Protein AF-A0A255PD32-F1 (afdb_monomer)

Secondary structure (DSSP, 8-state):
-HHHHHHHHHHHHHHHHHHHHSPPS-EEEEEETTTEEEEEETT-SSGGG-SEE--STT-HHHHHHHHHT-HHHHHHHHHHHHHHHHHHHHHGGG--S---TTTHHHHHHHHHHHHHTGGGTTSTT--GGGSPP---

Foldseek 3Di:
DVVLLVVLVVVLVVLLVVLVVADADQWDFDADPVQGTFIAHPPDPDSVRGSDHDPDNPCSVVSVVVSVVHSVVSVVVSVVVVVLSVVLVVLVVLCDPDPDPVSVVNVVSLVVSLVSCVVCCVPPPDDPVSHPDPDD

pLDDT: mean 90.25, std 11.3, range [34.78, 98.69]

Radius of gyration: 19.7 Å; Cα contacts (8 Å, |Δi|>4): 166; chains: 1; bounding box: 43×27×51 Å

Nearest PDB structures (foldseek):
  6z0c-assembly1_A  TM=3.507E-01  e=7.848E+00  Escherichia coli
  2js3-assembly1_A  TM=2.872E-01  e=6.962E+00  Rhodopseudomonas palustris CGA009

Solvent-accessible surface area (backbone atoms only — not comparable to full-atom values): 7842 Å² total; per-residue (Å²): 107,69,70,58,53,54,49,49,54,52,51,49,50,52,52,45,52,53,34,70,73,45,77,72,44,60,36,35,53,43,84,38,94,88,76,38,28,22,21,26,40,70,82,56,91,50,86,86,58,43,82,43,71,43,91,51,100,78,35,54,66,56,21,41,52,51,20,71,62,18,30,54,54,51,50,53,51,47,51,54,52,51,51,51,52,53,57,32,62,78,35,50,94,44,47,54,103,56,100,42,81,90,26,46,66,27,37,54,39,51,50,52,53,28,60,69,46,54,90,44,62,87,40,91,89,48,58,76,86,52,52,68,76,83,76,129

Sequence (136 aa):
MDELVEFLRARLAEDERAARQATEGPWTAEVSGETGHCVIPSDAQSTREYVARTQLYAAAFDAEHIARHDPARVLREIEAKRRLLNEYTKVATNDVNEVEYAHGWANALGEAVRLLALPYADHPNYRKEWRPDGGQ

Structure (mmCIF, N/CA/C/O backbone):
data_AF-A0A255PD32-F1
#
_entry.id   AF-A0A255PD32-F1
#
loop_
_atom_site.group_PDB
_atom_site.id
_atom_site.type_symbol
_atom_site.label_atom_id
_atom_site.label_alt_id
_atom_site.label_comp_id
_atom_site.label_asym_id
_atom_site.label_entity_id
_atom_site.label_seq_id
_atom_site.pdbx_PDB_ins_code
_atom_site.Cartn_x
_atom_site.Cartn_y
_atom_site.Cartn_z
_atom_site.occupancy
_atom_site.B_iso_or_equiv
_atom_site.auth_seq_id
_atom_site.auth_comp_id
_atom_site.auth_asym_id
_atom_site.auth_atom_id
_atom_site.pdbx_PDB_model_num
ATOM 1 N N . MET A 1 1 ? 7.547 -0.219 -19.108 1.00 89.25 1 MET A N 1
ATOM 2 C CA . MET A 1 1 ? 7.681 0.238 -17.708 1.00 89.25 1 MET A CA 1
ATOM 3 C C . MET A 1 1 ? 6.601 1.241 -17.324 1.00 89.25 1 MET A C 1
ATOM 5 O O . MET A 1 1 ? 6.052 1.102 -16.241 1.00 89.25 1 MET A O 1
ATOM 9 N N . ASP A 1 2 ? 6.210 2.162 -18.206 1.00 93.56 2 ASP A N 1
ATOM 10 C CA . ASP A 1 2 ? 5.120 3.122 -17.940 1.00 93.56 2 ASP A CA 1
ATOM 11 C C . ASP A 1 2 ? 3.810 2.464 -17.478 1.00 93.56 2 ASP A C 1
ATOM 13 O O . ASP A 1 2 ? 3.238 2.861 -16.468 1.00 93.56 2 ASP A O 1
ATOM 17 N N . GLU A 1 3 ? 3.375 1.383 -18.134 1.00 96.88 3 GLU A N 1
ATOM 18 C CA . GLU A 1 3 ? 2.162 0.653 -17.731 1.00 96.88 3 GLU A CA 1
ATOM 19 C C . GLU A 1 3 ? 2.258 0.041 -16.322 1.00 96.88 3 GLU A C 1
ATOM 21 O O . GLU A 1 3 ? 1.260 -0.013 -15.605 1.00 96.88 3 GLU A O 1
ATOM 26 N N . LEU A 1 4 ? 3.454 -0.391 -15.901 1.00 97.50 4 LEU A N 1
ATOM 27 C CA . LEU A 1 4 ? 3.701 -0.898 -14.548 1.00 97.50 4 LEU A CA 1
ATOM 28 C C . LEU A 1 4 ? 3.638 0.239 -13.518 1.00 97.50 4 LEU A C 1
ATOM 30 O O . LEU A 1 4 ? 3.067 0.069 -12.441 1.00 97.50 4 LEU A O 1
ATOM 34 N N . VAL A 1 5 ? 4.189 1.409 -13.852 1.00 97.88 5 VAL A N 1
ATOM 35 C CA . VAL A 1 5 ? 4.106 2.604 -13.001 1.00 97.88 5 VAL A CA 1
ATOM 36 C C . VAL A 1 5 ? 2.651 3.038 -12.827 1.00 97.88 5 VAL A C 1
ATOM 38 O O . VAL A 1 5 ? 2.224 3.271 -11.696 1.00 97.88 5 VAL A O 1
ATOM 41 N N . GLU A 1 6 ? 1.869 3.091 -13.906 1.00 98.25 6 GLU A N 1
ATOM 42 C CA . GLU A 1 6 ? 0.441 3.425 -13.842 1.00 98.25 6 GLU A CA 1
ATOM 43 C C . GLU A 1 6 ? -0.359 2.383 -13.052 1.00 98.25 6 GLU A C 1
ATOM 45 O O . GLU A 1 6 ? -1.186 2.736 -12.207 1.00 98.25 6 GLU A O 1
ATOM 50 N N . PHE A 1 7 ? -0.060 1.095 -13.241 1.00 98.50 7 PHE A N 1
ATOM 51 C CA . PHE A 1 7 ? -0.643 0.025 -12.435 1.00 98.50 7 PHE A CA 1
ATOM 52 C C . PHE A 1 7 ? -0.367 0.221 -10.936 1.00 98.50 7 PHE A C 1
ATOM 54 O O . PHE A 1 7 ? -1.297 0.169 -10.130 1.00 98.50 7 PHE A O 1
ATOM 61 N N . LEU A 1 8 ? 0.884 0.493 -10.552 1.00 98.56 8 LEU A N 1
ATOM 62 C CA . LEU A 1 8 ? 1.261 0.736 -9.158 1.00 98.56 8 LEU A CA 1
ATOM 63 C C . LEU A 1 8 ? 0.606 1.998 -8.595 1.00 98.56 8 LEU A C 1
ATOM 65 O O . LEU A 1 8 ? 0.117 1.973 -7.468 1.00 98.56 8 LEU A O 1
ATOM 69 N N . ARG A 1 9 ? 0.538 3.091 -9.366 1.00 98.56 9 ARG A N 1
ATOM 70 C CA . ARG A 1 9 ? -0.170 4.317 -8.959 1.00 98.56 9 ARG A CA 1
ATOM 71 C C . ARG A 1 9 ? -1.640 4.029 -8.655 1.00 98.56 9 ARG A C 1
ATOM 73 O O . ARG A 1 9 ? -2.136 4.493 -7.628 1.00 98.56 9 ARG A O 1
ATOM 80 N N . ALA A 1 10 ? -2.307 3.236 -9.496 1.00 98.56 10 ALA A N 1
ATOM 81 C CA . ALA A 1 1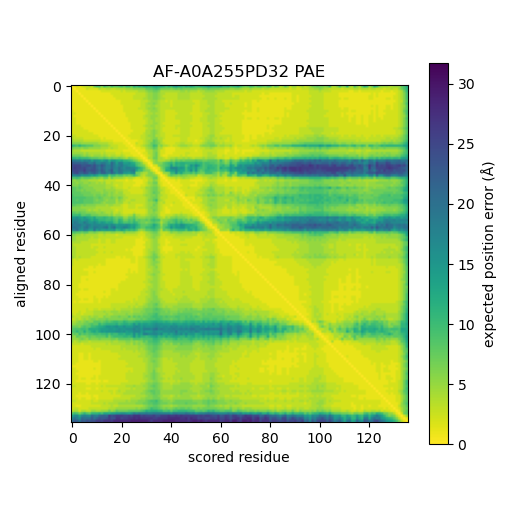0 ? -3.696 2.837 -9.286 1.00 98.56 10 ALA A CA 1
ATOM 82 C C . ALA A 1 10 ? -3.874 1.994 -8.012 1.00 98.56 10 ALA A C 1
ATOM 84 O O . ALA A 1 10 ? -4.730 2.316 -7.189 1.00 98.56 10 ALA A O 1
ATOM 85 N N . ARG A 1 11 ? -3.032 0.972 -7.800 1.00 98.56 11 ARG A N 1
ATOM 86 C CA . ARG A 1 11 ? -3.083 0.128 -6.591 1.00 98.56 11 ARG A CA 1
ATOM 87 C C . ARG A 1 11 ? -2.806 0.925 -5.314 1.00 98.56 11 ARG A C 1
ATOM 89 O O . ARG A 1 11 ? -3.560 0.836 -4.354 1.00 98.56 11 ARG A O 1
ATOM 96 N N . LEU A 1 12 ? -1.799 1.799 -5.330 1.00 98.62 12 LEU A N 1
ATOM 97 C CA . LEU A 1 12 ? -1.493 2.674 -4.194 1.00 98.62 12 LEU A CA 1
ATOM 98 C C . LEU A 1 12 ? -2.619 3.675 -3.895 1.00 98.62 12 LEU A C 1
ATOM 100 O O . LEU A 1 12 ? -2.799 4.059 -2.743 1.00 98.62 12 LEU A O 1
ATOM 104 N N . ALA A 1 13 ? -3.368 4.126 -4.905 1.00 98.69 13 ALA A N 1
ATOM 105 C CA . ALA A 1 13 ? -4.541 4.977 -4.699 1.00 98.69 13 ALA A CA 1
ATOM 106 C C . ALA A 1 13 ? -5.725 4.205 -4.090 1.00 98.69 13 ALA A C 1
ATOM 108 O O . ALA A 1 13 ? -6.464 4.760 -3.276 1.00 98.69 13 ALA A O 1
ATOM 109 N N . GLU A 1 14 ? -5.907 2.935 -4.458 1.00 98.38 14 GLU A N 1
ATOM 110 C CA . GLU A 1 14 ? -6.893 2.048 -3.828 1.00 98.38 14 GLU A CA 1
ATOM 111 C C . GLU A 1 14 ? -6.554 1.793 -2.358 1.00 98.38 14 GLU A C 1
ATOM 113 O O . GLU A 1 14 ? -7.419 1.986 -1.501 1.00 98.38 14 GLU A O 1
ATOM 118 N N . ASP A 1 15 ? -5.293 1.466 -2.068 1.00 98.31 15 ASP A N 1
ATOM 119 C CA . ASP A 1 15 ? -4.800 1.249 -0.705 1.00 98.31 15 ASP A CA 1
ATOM 120 C C . ASP A 1 15 ? -4.903 2.529 0.139 1.00 98.31 15 ASP A C 1
ATOM 122 O O . ASP A 1 15 ? -5.329 2.485 1.294 1.00 98.31 15 ASP A O 1
ATOM 126 N N . GLU A 1 16 ? -4.583 3.695 -0.437 1.00 98.56 16 GLU A N 1
ATOM 127 C CA . GLU A 1 16 ? -4.742 4.983 0.247 1.00 98.56 16 GLU A CA 1
ATOM 128 C C . GLU A 1 16 ? -6.206 5.241 0.590 1.00 98.56 16 GLU A C 1
ATOM 130 O O . GLU A 1 16 ? -6.515 5.655 1.707 1.00 98.56 16 GLU A O 1
ATOM 135 N N . ARG A 1 17 ? -7.116 5.012 -0.363 1.00 98.56 17 ARG A N 1
ATOM 136 C CA . ARG A 1 17 ? -8.548 5.209 -0.134 1.00 98.56 17 ARG A CA 1
ATOM 137 C C . ARG A 1 17 ? -9.049 4.297 0.983 1.00 98.56 17 ARG A C 1
ATOM 139 O O . ARG A 1 17 ? -9.798 4.772 1.830 1.00 98.56 17 ARG A O 1
ATOM 146 N N . ALA A 1 18 ? -8.623 3.035 1.004 1.00 97.88 18 ALA A N 1
ATOM 147 C CA . ALA A 1 18 ? -8.969 2.099 2.069 1.00 97.88 18 ALA A CA 1
ATOM 148 C C . ALA A 1 18 ? -8.430 2.569 3.431 1.00 97.88 18 ALA A C 1
ATOM 150 O O . ALA A 1 18 ? -9.188 2.634 4.397 1.00 97.88 18 ALA A O 1
ATOM 151 N N . ALA A 1 19 ? -7.162 2.989 3.498 1.00 97.56 19 ALA A N 1
ATOM 152 C CA . ALA A 1 19 ? -6.566 3.511 4.725 1.00 97.56 19 ALA A CA 1
ATOM 153 C C . ALA A 1 19 ? -7.291 4.773 5.229 1.00 97.56 19 ALA A C 1
ATOM 155 O O . ALA A 1 19 ? -7.590 4.878 6.412 1.00 97.56 19 ALA A O 1
ATOM 156 N N . ARG A 1 20 ? -7.649 5.712 4.344 1.00 97.44 20 ARG A N 1
ATOM 157 C CA . ARG A 1 20 ? -8.381 6.937 4.722 1.00 97.44 20 ARG A CA 1
ATOM 158 C C . ARG A 1 20 ? -9.818 6.694 5.186 1.00 97.44 20 ARG A C 1
ATOM 160 O O . ARG A 1 20 ? -10.372 7.555 5.858 1.00 97.44 20 ARG A O 1
ATOM 167 N N . GLN A 1 21 ? -10.440 5.587 4.782 1.00 97.25 21 GLN A N 1
ATOM 168 C CA . GLN A 1 21 ? -11.793 5.219 5.215 1.00 97.25 21 GLN A CA 1
ATOM 169 C C . GLN A 1 21 ? -11.808 4.506 6.572 1.00 97.25 21 GLN A C 1
ATOM 171 O O . GLN A 1 21 ? -12.859 4.440 7.208 1.00 97.25 21 GLN A O 1
ATOM 176 N N . ALA A 1 22 ? -10.670 3.961 7.005 1.00 96.19 22 ALA A N 1
ATOM 177 C CA . ALA A 1 22 ? -10.528 3.350 8.317 1.00 96.19 22 ALA A CA 1
ATOM 178 C C . ALA A 1 22 ? -10.460 4.413 9.429 1.00 96.19 22 ALA A C 1
ATOM 180 O O . ALA A 1 22 ? -10.193 5.589 9.176 1.00 96.19 22 ALA A O 1
ATOM 181 N N . THR A 1 23 ? -10.685 3.991 10.675 1.00 95.00 23 THR A N 1
ATOM 182 C CA . THR A 1 23 ? -10.508 4.854 11.850 1.00 95.00 23 THR A CA 1
ATOM 183 C C . THR A 1 23 ? -9.080 5.382 11.906 1.00 95.00 23 THR A C 1
ATOM 185 O O . THR A 1 23 ? -8.135 4.613 11.744 1.00 95.00 23 THR A O 1
ATOM 188 N N . GLU A 1 24 ? -8.913 6.679 12.150 1.00 93.62 24 GLU A N 1
ATOM 189 C CA . GLU A 1 24 ? -7.594 7.308 12.161 1.00 93.62 24 GLU A CA 1
ATOM 190 C C . GLU A 1 24 ? -6.647 6.632 13.170 1.00 93.62 24 GLU A C 1
ATOM 192 O O . GLU A 1 24 ? -7.059 6.162 14.232 1.00 93.62 24 GLU A O 1
ATOM 197 N N . GLY A 1 25 ? -5.375 6.516 12.784 1.00 92.38 25 GLY A N 1
ATOM 198 C CA . GLY A 1 25 ? -4.314 6.026 13.657 1.00 92.38 25 GLY A CA 1
ATOM 199 C C . GLY A 1 25 ? -3.711 7.141 14.530 1.00 92.38 25 GLY A C 1
ATOM 200 O O . GLY A 1 25 ? -4.015 8.314 14.337 1.00 92.38 25 GLY A O 1
ATOM 201 N N . PRO A 1 26 ? -2.779 6.809 15.437 1.00 94.88 26 PRO A N 1
ATOM 202 C CA . PRO A 1 26 ? -2.212 5.482 15.619 1.00 94.88 26 PRO A CA 1
ATOM 203 C C . PRO A 1 26 ? -3.153 4.567 16.402 1.00 94.88 26 PRO A C 1
ATOM 205 O O . PRO A 1 26 ? -3.920 5.006 17.258 1.00 94.88 26 PRO A O 1
ATOM 208 N N . TRP A 1 27 ? -3.077 3.276 16.102 1.00 95.38 27 TRP A N 1
ATOM 209 C CA . TRP A 1 27 ? -3.782 2.248 16.858 1.00 95.38 27 TRP A CA 1
ATOM 210 C C . TRP A 1 27 ? -2.848 1.605 17.878 1.00 95.38 27 TRP A C 1
ATOM 212 O O . TRP A 1 27 ? -1.638 1.513 17.663 1.00 95.38 27 TRP A O 1
ATOM 222 N N . THR A 1 28 ? -3.414 1.128 18.980 1.00 93.00 28 THR A N 1
ATOM 223 C CA . THR A 1 28 ? -2.710 0.371 20.013 1.00 93.00 28 THR A CA 1
ATOM 224 C C . THR A 1 28 ? -3.390 -0.974 20.231 1.00 93.00 28 THR A C 1
ATOM 226 O O . THR A 1 28 ? -4.609 -1.116 20.109 1.00 93.00 28 THR A O 1
ATOM 229 N N . ALA A 1 29 ? -2.577 -1.989 20.521 1.00 90.75 29 ALA A N 1
ATOM 230 C CA . ALA A 1 29 ? -3.070 -3.276 20.976 1.00 90.75 29 ALA A CA 1
ATOM 231 C C . ALA A 1 29 ? -3.263 -3.206 22.491 1.00 90.75 29 ALA A C 1
ATOM 233 O O . ALA A 1 29 ? -2.311 -2.945 23.224 1.00 90.75 29 ALA A O 1
ATOM 234 N N . GLU A 1 30 ? -4.487 -3.445 22.944 1.00 85.00 30 GLU A N 1
ATOM 235 C CA . GLU A 1 30 ? -4.845 -3.428 24.356 1.00 85.00 30 GLU A CA 1
ATOM 236 C C . GLU A 1 30 ? -5.174 -4.848 24.815 1.00 85.00 30 GLU A C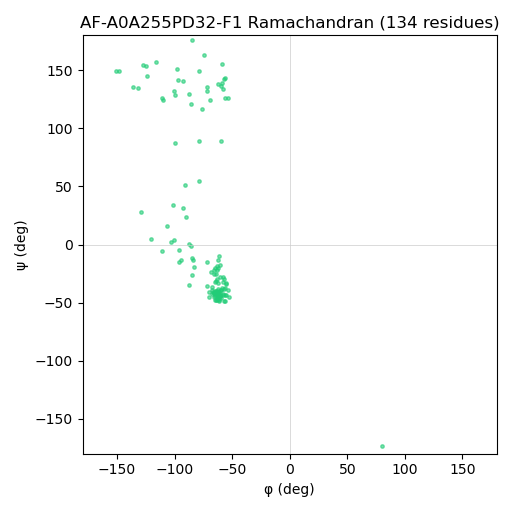 1
ATOM 238 O O . GLU A 1 30 ? -6.022 -5.543 24.240 1.00 85.00 30 GLU A O 1
ATOM 243 N N . VAL A 1 31 ? -4.497 -5.284 25.878 1.00 72.31 31 VAL A N 1
ATOM 244 C CA . VAL A 1 31 ? -4.710 -6.591 26.502 1.00 72.31 31 VAL A CA 1
ATOM 245 C C . VAL A 1 31 ? -5.585 -6.401 27.736 1.00 72.31 31 VAL A C 1
ATOM 247 O O . VAL A 1 31 ? -5.086 -6.243 28.846 1.00 72.31 31 VAL A O 1
ATOM 250 N N . SER A 1 32 ? -6.906 -6.425 27.550 1.00 66.00 32 SER A N 1
ATOM 251 C CA . SER A 1 32 ? -7.850 -6.363 28.669 1.00 66.00 32 SER A CA 1
ATOM 252 C C . SER A 1 32 ? -8.384 -7.748 29.023 1.00 66.00 32 SER A C 1
ATOM 254 O O . SER A 1 32 ? -8.908 -8.467 28.172 1.00 66.00 32 SER A O 1
ATOM 256 N N . GLY A 1 33 ? -8.306 -8.109 30.307 1.00 57.88 33 GLY A N 1
ATOM 257 C CA . GLY A 1 33 ? -8.867 -9.360 30.827 1.00 57.88 33 GLY A CA 1
ATOM 258 C C . GLY A 1 33 ? -10.400 -9.441 30.761 1.00 57.88 33 GLY A C 1
ATOM 259 O O . GLY A 1 33 ? -10.939 -10.542 30.747 1.00 57.88 33 GLY A O 1
ATOM 260 N N . GLU A 1 34 ? -11.109 -8.307 30.681 1.00 58.62 34 GLU A N 1
ATOM 261 C CA . GLU A 1 34 ? -12.582 -8.274 30.600 1.00 58.62 34 GLU A CA 1
ATOM 262 C C . GLU A 1 34 ? -13.108 -8.370 29.163 1.00 58.62 34 GLU A C 1
ATOM 264 O O . GLU A 1 34 ? -14.157 -8.969 28.919 1.00 58.62 34 GLU A O 1
ATOM 269 N N . THR A 1 35 ? -12.396 -7.787 28.195 1.00 57.38 35 THR A N 1
ATOM 270 C CA . THR A 1 35 ? -12.848 -7.721 26.796 1.00 57.38 35 THR A CA 1
ATOM 271 C C . THR A 1 35 ? -12.022 -8.579 25.836 1.00 57.38 35 THR A C 1
ATOM 273 O O . THR A 1 35 ? -12.430 -8.741 24.691 1.00 57.38 35 THR A O 1
ATOM 276 N N . GLY A 1 36 ? -10.932 -9.214 26.267 1.00 64.56 36 GLY A N 1
ATOM 277 C CA . GLY A 1 36 ? -9.990 -9.911 25.379 1.00 64.56 36 GLY A CA 1
ATOM 278 C C . GLY A 1 36 ? -9.011 -8.945 24.697 1.00 64.56 36 GLY A C 1
ATOM 279 O O . GLY A 1 36 ? -8.991 -7.754 25.013 1.00 64.56 36 GLY A O 1
ATOM 280 N N . HIS A 1 37 ? -8.193 -9.453 23.766 1.00 81.06 37 HIS A N 1
ATOM 281 C CA . HIS A 1 37 ? -7.218 -8.633 23.035 1.00 81.06 37 HIS A CA 1
ATOM 282 C C . HIS A 1 37 ? -7.919 -7.792 21.957 1.00 81.06 37 HIS A C 1
ATOM 284 O O . HIS A 1 37 ? -8.510 -8.340 21.014 1.00 81.06 37 HIS A O 1
ATOM 290 N N . CYS A 1 38 ? -7.849 -6.470 22.107 1.00 88.75 38 CYS A N 1
ATOM 291 C CA . CYS A 1 38 ? -8.493 -5.485 21.241 1.00 88.75 38 CYS A CA 1
ATOM 292 C C . CYS A 1 38 ? -7.456 -4.612 20.530 1.00 88.75 38 CYS A C 1
ATOM 294 O O . CYS A 1 38 ? -6.343 -4.424 21.014 1.00 88.75 38 CYS A O 1
ATOM 296 N N . VAL A 1 39 ? -7.864 -4.030 19.407 1.00 92.00 39 VAL A N 1
ATOM 297 C CA . VAL A 1 39 ? -7.169 -2.918 18.757 1.00 92.00 39 VAL A CA 1
ATOM 298 C C . VAL A 1 39 ? -8.035 -1.686 18.930 1.00 92.00 39 VAL A C 1
ATOM 300 O O . VAL A 1 39 ? -9.213 -1.709 18.562 1.00 92.00 39 VAL A O 1
ATOM 303 N N . ILE A 1 40 ? -7.471 -0.632 19.502 1.00 93.31 40 ILE A N 1
ATOM 304 C CA . ILE A 1 40 ? -8.168 0.620 19.806 1.00 93.31 40 ILE A CA 1
ATOM 305 C C . ILE A 1 40 ? -7.389 1.804 19.218 1.00 93.31 40 ILE A C 1
ATOM 307 O O . ILE A 1 40 ? -6.173 1.702 19.038 1.00 93.31 40 ILE A O 1
ATOM 311 N N . PRO A 1 41 ? -8.045 2.934 18.913 1.00 93.81 41 PRO A N 1
ATOM 312 C CA . PRO A 1 41 ? -7.349 4.201 18.712 1.00 93.81 41 PRO A CA 1
ATOM 313 C C . PRO A 1 41 ? -6.517 4.558 19.949 1.00 93.81 41 PRO A C 1
ATOM 315 O O . PRO A 1 41 ? -6.935 4.297 21.076 1.00 93.81 41 PRO A O 1
ATOM 318 N N . SER A 1 42 ? -5.340 5.154 19.760 1.00 88.94 42 SER A N 1
ATOM 319 C CA . SER A 1 42 ? -4.433 5.477 20.874 1.00 88.94 42 SER A CA 1
ATOM 320 C C . SER A 1 42 ? -5.007 6.466 21.897 1.00 88.94 42 SER A C 1
ATOM 322 O O . SER A 1 42 ? -4.514 6.546 23.020 1.00 88.94 42 SER A O 1
ATOM 324 N N . ASP A 1 43 ? -6.026 7.226 21.503 1.00 90.25 43 ASP A N 1
ATOM 325 C CA . ASP A 1 43 ? -6.744 8.216 22.301 1.00 90.25 43 ASP A CA 1
ATOM 326 C C . ASP A 1 43 ? -8.086 7.694 22.851 1.00 90.25 43 ASP A C 1
ATOM 328 O O . ASP A 1 43 ? -8.808 8.440 23.521 1.00 90.25 43 ASP A O 1
ATOM 332 N N . ALA A 1 44 ? -8.408 6.417 22.617 1.00 90.31 44 ALA A N 1
ATOM 333 C CA . ALA A 1 44 ? -9.608 5.779 23.142 1.00 90.31 44 ALA A CA 1
ATOM 334 C C . ALA A 1 44 ? -9.640 5.818 24.676 1.00 90.31 44 ALA A C 1
ATOM 336 O O . ALA A 1 44 ? -8.645 5.569 25.357 1.00 90.31 44 ALA A O 1
ATOM 337 N N . GLN A 1 45 ? -10.819 6.092 25.231 1.00 89.31 45 GLN A N 1
ATOM 338 C CA . GLN A 1 45 ? -11.044 6.169 26.677 1.00 89.31 45 GLN A CA 1
ATOM 339 C C . GLN A 1 45 ? -11.548 4.838 27.247 1.00 89.31 45 GLN A C 1
ATOM 341 O O . GLN A 1 45 ? -11.586 4.639 28.463 1.00 89.31 45 GLN A O 1
ATOM 346 N N . SER A 1 46 ? -11.966 3.916 26.378 1.00 86.75 46 SER A N 1
ATOM 347 C CA . SER A 1 46 ? -12.451 2.596 26.757 1.00 86.75 46 SER A CA 1
ATOM 348 C C . SER A 1 46 ? -12.131 1.545 25.700 1.00 86.75 46 SER A C 1
ATOM 350 O O . SER A 1 46 ? -12.217 1.795 24.500 1.00 86.75 46 SER A O 1
ATOM 352 N N . THR A 1 47 ? -11.922 0.298 26.136 1.00 83.81 47 THR A N 1
ATOM 353 C CA . THR A 1 47 ? -11.830 -0.861 25.233 1.00 83.81 47 THR A CA 1
ATOM 354 C C . THR A 1 47 ? -13.102 -1.117 24.434 1.00 83.81 47 THR A C 1
ATOM 356 O O . THR A 1 47 ? -13.066 -1.935 23.524 1.00 83.81 47 THR A O 1
ATOM 359 N N . ARG A 1 48 ? -14.222 -0.442 24.739 1.00 85.75 48 ARG A N 1
ATOM 360 C CA . ARG A 1 48 ? -15.460 -0.475 23.942 1.00 85.75 48 ARG A CA 1
ATOM 361 C C . ARG A 1 48 ? -15.358 0.285 22.617 1.00 85.75 48 ARG A C 1
ATOM 363 O O . ARG A 1 48 ? -16.197 0.058 21.755 1.00 85.75 48 ARG A O 1
ATOM 370 N N . GLU A 1 49 ? -14.345 1.129 22.443 1.00 88.81 49 GLU A N 1
ATOM 371 C CA . GLU A 1 49 ? -14.074 1.899 21.217 1.00 88.81 49 GLU A CA 1
ATOM 372 C C . GLU A 1 49 ? -13.158 1.133 20.241 1.00 88.81 49 GLU A C 1
ATOM 374 O O . GLU A 1 49 ? -12.455 1.720 19.421 1.00 88.81 49 GLU A O 1
ATOM 379 N N . TYR A 1 50 ? -13.127 -0.198 20.348 1.00 89.56 50 TYR A N 1
ATOM 380 C CA . TYR A 1 50 ? -12.274 -1.043 19.523 1.00 89.56 50 TYR A CA 1
ATOM 381 C C . TYR A 1 50 ? -12.619 -0.941 18.035 1.00 89.56 50 TYR A C 1
ATOM 383 O O . TYR A 1 50 ? -13.782 -0.990 17.638 1.00 89.56 50 TYR A O 1
ATOM 391 N N . VAL A 1 51 ? -11.581 -0.875 17.200 1.00 92.81 51 VAL A N 1
ATOM 392 C CA . VAL A 1 51 ? -11.695 -1.010 15.738 1.00 92.81 51 VAL A CA 1
ATOM 393 C C . VAL A 1 51 ? -11.690 -2.479 15.320 1.00 92.81 51 VAL A C 1
ATOM 395 O O . VAL A 1 51 ? -12.268 -2.844 14.301 1.00 92.81 51 VAL A O 1
ATOM 398 N N . ALA A 1 52 ? -11.067 -3.336 16.133 1.00 90.19 52 ALA A N 1
ATOM 399 C CA . ALA A 1 52 ? -11.067 -4.781 15.970 1.00 90.19 52 ALA A CA 1
ATOM 400 C C . ALA A 1 52 ? -10.935 -5.479 17.329 1.00 90.19 52 ALA A C 1
ATOM 402 O O . ALA A 1 52 ? -10.299 -4.972 18.253 1.00 90.19 52 ALA A O 1
ATOM 403 N N . ARG A 1 53 ? -11.519 -6.672 17.444 1.00 87.56 53 ARG A N 1
ATOM 404 C CA . ARG A 1 53 ? -11.438 -7.518 18.638 1.00 87.56 53 ARG A CA 1
ATOM 405 C C . ARG A 1 53 ? -11.189 -8.957 18.225 1.00 87.56 53 ARG A C 1
ATOM 407 O O . ARG A 1 53 ? -11.864 -9.475 17.339 1.00 87.56 53 ARG A O 1
ATOM 414 N N . THR A 1 54 ? -10.271 -9.615 18.919 1.00 76.06 54 THR A N 1
ATOM 415 C CA . THR A 1 54 ? -10.034 -11.050 18.754 1.00 76.06 54 THR A CA 1
ATOM 416 C C . THR A 1 54 ? -10.880 -11.833 19.764 1.00 76.06 54 THR A C 1
ATOM 418 O O . THR A 1 54 ? -11.066 -11.411 20.906 1.00 76.06 54 THR A O 1
ATOM 421 N N . GLN A 1 55 ? -11.442 -12.968 19.342 1.00 74.69 55 GLN A N 1
ATOM 422 C CA . GLN A 1 55 ? -12.176 -13.881 20.237 1.00 74.69 55 GLN A CA 1
ATOM 423 C C . GLN A 1 55 ? -11.299 -15.034 20.747 1.00 74.69 55 GLN A C 1
ATOM 425 O O . GLN A 1 55 ? -11.740 -15.839 21.564 1.00 74.69 55 GLN A O 1
ATOM 430 N N . LEU A 1 56 ? -10.057 -15.122 20.265 1.00 73.19 56 LEU A N 1
ATOM 431 C CA . LEU A 1 56 ? -9.095 -16.136 20.670 1.00 73.19 56 LEU A CA 1
ATOM 432 C C . LEU A 1 56 ? -8.335 -15.659 21.909 1.00 73.19 56 LEU A C 1
ATOM 434 O O . LEU A 1 56 ? -7.771 -14.569 21.933 1.00 73.19 56 LEU A O 1
ATOM 438 N N . TYR A 1 57 ? -8.290 -16.517 22.927 1.00 61.06 57 TYR A N 1
ATOM 439 C CA . TYR A 1 57 ? -7.734 -16.211 24.251 1.00 61.06 57 TYR A CA 1
ATOM 440 C C . TYR A 1 57 ? -6.229 -15.863 24.243 1.00 61.06 57 TYR A C 1
ATOM 442 O O . TYR A 1 57 ? -5.714 -15.374 25.239 1.00 61.06 57 TYR A O 1
ATOM 450 N N . ALA A 1 58 ? -5.520 -16.123 23.137 1.00 66.50 58 ALA A N 1
ATOM 451 C CA . ALA A 1 58 ? -4.079 -15.900 22.984 1.00 66.50 58 ALA A CA 1
ATOM 452 C C . ALA A 1 58 ? -3.717 -15.107 21.711 1.00 66.50 58 ALA A C 1
ATOM 454 O O . ALA A 1 58 ? -2.630 -15.270 21.163 1.00 66.50 58 ALA A O 1
ATOM 455 N N . ALA A 1 59 ? -4.620 -14.256 21.220 1.00 77.94 59 ALA A N 1
ATOM 456 C CA . ALA A 1 59 ? -4.423 -13.476 19.994 1.00 77.94 59 ALA A CA 1
ATOM 457 C C . ALA A 1 59 ? -3.825 -12.072 20.231 1.00 77.94 59 ALA A C 1
ATOM 459 O O . ALA A 1 59 ? -4.087 -11.135 19.477 1.00 77.94 59 ALA A O 1
ATOM 460 N N . ALA A 1 60 ? -2.988 -11.921 21.265 1.00 81.38 60 ALA A N 1
ATOM 461 C CA . ALA A 1 60 ? -2.229 -10.688 21.498 1.00 81.38 60 ALA A CA 1
ATOM 462 C C . ALA A 1 60 ? -1.389 -10.306 20.268 1.00 81.38 60 ALA A C 1
ATOM 464 O O . ALA A 1 60 ? -1.424 -9.161 19.832 1.00 81.38 60 ALA A O 1
ATOM 465 N N . PHE A 1 61 ? -0.724 -11.290 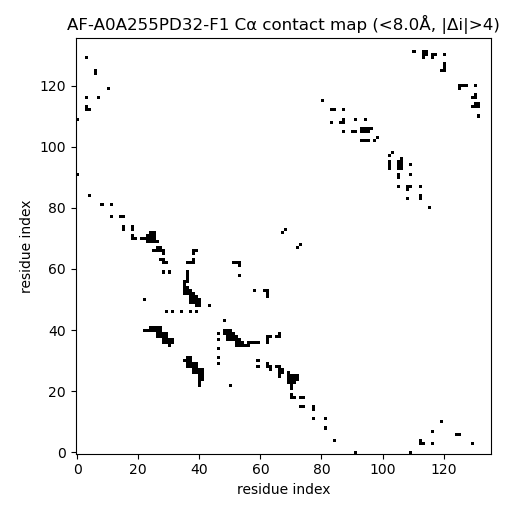19.653 1.00 86.50 61 PHE A N 1
ATOM 466 C CA . PHE A 1 61 ? 0.093 -11.078 18.457 1.00 86.50 61 PHE A CA 1
ATOM 467 C C . PHE A 1 61 ? -0.721 -10.629 17.239 1.00 86.50 61 PHE A C 1
ATOM 469 O O . PHE A 1 61 ? -0.222 -9.843 16.437 1.00 86.50 61 PHE A O 1
ATOM 476 N N . ASP A 1 62 ? -1.976 -11.070 17.113 1.00 88.50 62 ASP A N 1
ATOM 477 C CA . ASP A 1 62 ? -2.856 -10.618 16.032 1.00 88.50 62 ASP A CA 1
ATOM 478 C C . ASP A 1 62 ? -3.248 -9.152 16.247 1.00 88.50 62 ASP A C 1
ATOM 480 O O . ASP A 1 62 ? -3.160 -8.344 15.322 1.00 88.50 62 ASP A O 1
ATOM 484 N N . ALA A 1 63 ? -3.627 -8.783 17.477 1.00 89.69 63 ALA A N 1
ATOM 485 C CA . ALA A 1 63 ? -3.947 -7.399 17.824 1.00 89.69 63 ALA A CA 1
ATOM 486 C C . ALA A 1 63 ? -2.732 -6.476 17.636 1.00 89.69 63 ALA A C 1
ATOM 488 O O . ALA A 1 63 ? -2.859 -5.403 17.047 1.00 89.69 63 ALA A O 1
ATOM 489 N N . GLU A 1 64 ? -1.544 -6.909 18.062 1.00 90.19 64 GLU A N 1
ATOM 490 C CA . GLU A 1 64 ? -0.286 -6.194 17.832 1.00 90.19 64 GLU A CA 1
ATOM 491 C C . GLU A 1 64 ? 0.023 -6.046 16.343 1.00 90.19 64 GLU A C 1
ATOM 493 O O . GLU A 1 64 ? 0.396 -4.959 15.905 1.00 90.19 64 GLU A O 1
ATOM 498 N N . HIS A 1 65 ? -0.156 -7.103 15.546 1.00 91.88 65 HIS A N 1
ATOM 499 C CA . HIS A 1 65 ? 0.054 -7.043 14.103 1.00 91.88 65 HIS A CA 1
ATOM 500 C C . HIS A 1 65 ? -0.901 -6.043 13.440 1.00 91.88 65 HIS A C 1
ATOM 502 O O . HIS A 1 65 ? -0.452 -5.186 12.679 1.00 91.88 65 HIS A O 1
ATOM 508 N N . ILE A 1 66 ? -2.195 -6.095 13.766 1.00 92.50 66 ILE A N 1
ATOM 509 C CA . ILE A 1 66 ? -3.199 -5.164 13.234 1.00 92.50 66 ILE A CA 1
ATOM 510 C C . ILE A 1 66 ? -2.869 -3.726 13.653 1.00 92.50 66 ILE A C 1
ATOM 512 O O . ILE A 1 66 ? -2.817 -2.845 12.798 1.00 92.50 66 ILE A O 1
ATOM 516 N N . ALA A 1 67 ? -2.584 -3.485 14.938 1.00 93.69 67 ALA A N 1
ATOM 517 C CA . ALA A 1 67 ? -2.209 -2.164 15.445 1.00 93.69 67 ALA A CA 1
ATOM 518 C C . ALA A 1 67 ? -0.938 -1.634 14.765 1.00 93.69 67 ALA A C 1
ATOM 520 O O . ALA A 1 67 ? -0.857 -0.465 14.403 1.00 93.69 67 ALA A O 1
ATOM 521 N N . ARG A 1 68 ? 0.050 -2.503 14.519 1.00 94.50 68 ARG A N 1
ATOM 522 C CA . ARG A 1 68 ? 1.277 -2.141 13.802 1.00 94.50 68 ARG A CA 1
ATOM 523 C C . ARG A 1 68 ? 0.993 -1.731 12.359 1.00 94.50 68 ARG A C 1
ATOM 525 O O . ARG A 1 68 ? 1.815 -1.027 11.785 1.00 94.50 68 ARG A O 1
ATOM 532 N N . HIS A 1 69 ? -0.091 -2.191 11.744 1.00 95.19 69 HIS A N 1
ATOM 533 C CA . HIS A 1 69 ? -0.495 -1.858 10.376 1.00 95.19 69 HIS A CA 1
ATOM 534 C C . HIS A 1 69 ? -1.624 -0.812 10.347 1.00 95.19 69 HIS A C 1
ATOM 536 O O . HIS A 1 69 ? -2.465 -0.828 9.449 1.00 95.19 69 HIS A O 1
ATOM 542 N N . ASP A 1 70 ? -1.614 0.119 11.308 1.00 96.50 70 ASP A N 1
ATOM 543 C CA . ASP A 1 70 ? -2.592 1.199 11.396 1.00 96.50 70 ASP A CA 1
ATOM 544 C C . ASP A 1 70 ? -2.618 2.096 10.136 1.00 96.50 70 ASP A C 1
ATOM 546 O O . ASP A 1 70 ? -1.603 2.241 9.434 1.00 96.50 70 ASP A O 1
ATOM 550 N N . PRO A 1 71 ? -3.750 2.770 9.859 1.00 97.69 71 PRO A N 1
ATOM 551 C CA . PRO A 1 71 ? -3.899 3.618 8.684 1.00 97.69 71 PRO A CA 1
ATOM 552 C C . PRO A 1 71 ? -2.853 4.725 8.556 1.00 97.69 71 PRO A C 1
ATOM 554 O O . PRO A 1 71 ? -2.388 4.992 7.446 1.00 97.69 71 PRO A O 1
ATOM 557 N N . ALA A 1 72 ? -2.419 5.348 9.656 1.00 96.81 72 ALA A N 1
ATOM 558 C CA . ALA A 1 72 ? -1.421 6.412 9.593 1.00 96.81 72 ALA A CA 1
ATOM 559 C C . 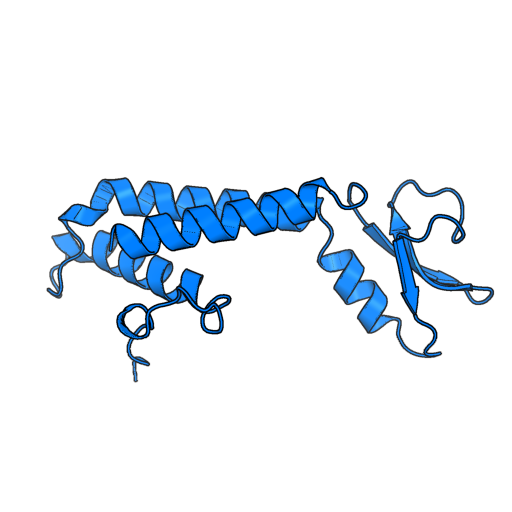ALA A 1 72 ? -0.053 5.869 9.152 1.00 96.81 72 ALA A C 1
ATOM 561 O O . ALA A 1 72 ? 0.651 6.528 8.380 1.00 96.81 72 ALA A O 1
ATOM 562 N N . ARG A 1 73 ? 0.333 4.656 9.576 1.00 97.31 73 ARG A N 1
ATOM 563 C CA . ARG A 1 73 ? 1.525 3.979 9.036 1.00 97.31 73 ARG A CA 1
ATOM 564 C C . ARG A 1 73 ? 1.358 3.632 7.558 1.00 97.31 73 ARG A C 1
ATOM 566 O O . ARG A 1 73 ? 2.268 3.935 6.787 1.00 97.31 73 ARG A O 1
ATOM 573 N N . VAL A 1 74 ? 0.236 3.031 7.160 1.00 97.81 74 VAL A N 1
ATOM 574 C CA . VAL A 1 74 ? -0.015 2.641 5.758 1.00 97.81 74 VAL A CA 1
ATOM 575 C C . VAL A 1 74 ? 0.097 3.850 4.826 1.00 97.81 74 VAL A C 1
ATOM 577 O O . VAL A 1 74 ? 0.774 3.781 3.801 1.00 97.81 74 VAL A O 1
ATOM 580 N N . LEU A 1 75 ? -0.464 4.998 5.217 1.00 98.44 75 LEU A N 1
ATOM 581 C CA . LEU A 1 75 ? -0.354 6.244 4.455 1.00 98.44 75 LEU A CA 1
ATOM 582 C C . LEU A 1 75 ? 1.099 6.728 4.312 1.00 98.44 75 LEU A C 1
ATOM 584 O O . LEU A 1 75 ? 1.495 7.158 3.227 1.00 98.44 75 LEU A O 1
ATOM 588 N N . ARG A 1 76 ? 1.924 6.615 5.365 1.00 98.44 76 ARG A N 1
ATOM 589 C CA . ARG A 1 76 ? 3.365 6.933 5.289 1.00 98.44 76 ARG A CA 1
ATOM 590 C C . ARG A 1 76 ? 4.113 5.998 4.337 1.00 98.44 76 ARG A C 1
ATOM 592 O O . ARG A 1 76 ? 4.972 6.457 3.586 1.00 98.44 76 ARG A O 1
ATOM 599 N N . GLU A 1 77 ? 3.792 4.706 4.341 1.00 98.25 77 GLU A N 1
ATOM 600 C CA . GLU A 1 77 ? 4.387 3.740 3.410 1.00 98.25 77 GLU A CA 1
ATOM 601 C C . GLU A 1 77 ? 3.982 4.026 1.958 1.00 98.25 77 GLU A C 1
ATOM 603 O O . GLU A 1 77 ? 4.830 3.987 1.068 1.00 98.25 77 GLU A O 1
ATOM 608 N N . ILE A 1 78 ? 2.713 4.364 1.707 1.00 98.62 78 ILE A N 1
ATOM 609 C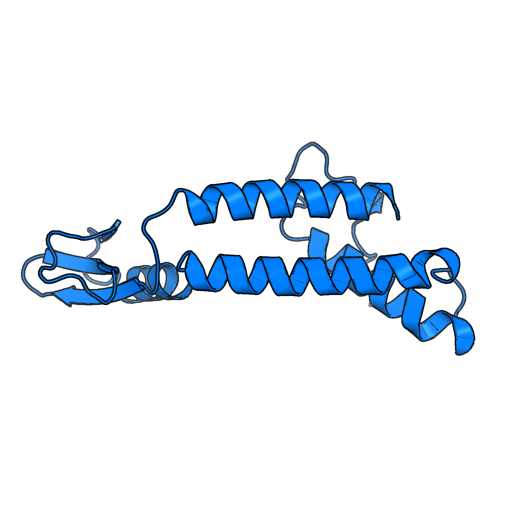 CA . ILE A 1 78 ? 2.225 4.751 0.374 1.00 98.62 78 ILE A CA 1
ATOM 610 C C . ILE A 1 78 ? 2.956 5.994 -0.138 1.00 98.62 78 ILE A C 1
ATOM 612 O O . ILE A 1 78 ? 3.389 6.016 -1.290 1.00 98.62 78 ILE A O 1
ATOM 616 N N . GLU A 1 79 ? 3.145 7.007 0.707 1.00 98.62 79 GLU A N 1
ATOM 617 C CA . GLU A 1 79 ? 3.896 8.211 0.343 1.00 98.62 79 GLU A CA 1
ATOM 618 C C . GLU A 1 79 ? 5.353 7.884 -0.024 1.00 98.62 79 GLU A C 1
ATOM 620 O O . GLU A 1 79 ? 5.856 8.346 -1.049 1.00 98.62 79 GLU A O 1
ATOM 625 N N . ALA A 1 80 ? 6.024 7.025 0.750 1.00 98.62 80 ALA A N 1
ATOM 626 C CA . ALA A 1 80 ? 7.378 6.573 0.426 1.00 98.62 80 ALA A CA 1
ATOM 627 C C . ALA A 1 80 ? 7.433 5.843 -0.931 1.00 98.62 80 ALA A C 1
ATOM 629 O O . ALA A 1 80 ? 8.299 6.130 -1.761 1.00 98.62 80 ALA A O 1
ATOM 630 N N . LYS A 1 81 ? 6.469 4.953 -1.194 1.00 98.62 81 LYS A N 1
ATOM 631 C CA . LYS A 1 81 ? 6.343 4.228 -2.468 1.00 98.62 81 LYS A CA 1
ATOM 632 C C . LYS A 1 81 ? 6.091 5.180 -3.641 1.00 98.62 81 LYS A C 1
ATOM 634 O O . LYS A 1 81 ? 6.710 5.033 -4.690 1.00 98.62 81 LYS A O 1
ATOM 639 N N . ARG A 1 82 ? 5.257 6.210 -3.469 1.00 98.56 82 ARG A N 1
ATOM 640 C CA . ARG A 1 82 ? 5.028 7.247 -4.493 1.00 98.56 82 ARG A CA 1
ATOM 641 C C . ARG A 1 82 ? 6.281 8.049 -4.813 1.00 98.56 82 ARG A C 1
ATOM 643 O O . ARG A 1 82 ? 6.533 8.328 -5.984 1.00 98.56 82 ARG A O 1
ATOM 650 N N . ARG A 1 83 ? 7.084 8.394 -3.804 1.00 98.38 83 ARG A N 1
ATOM 651 C CA . ARG A 1 83 ? 8.377 9.063 -4.018 1.00 98.38 83 ARG A CA 1
ATOM 652 C C . ARG A 1 83 ? 9.323 8.195 -4.837 1.00 98.38 83 ARG A C 1
ATOM 654 O O . ARG A 1 83 ? 9.891 8.703 -5.795 1.00 98.38 83 ARG A O 1
ATOM 661 N N . LEU A 1 84 ? 9.418 6.899 -4.531 1.00 98.12 84 LEU A N 1
ATOM 662 C CA . LEU A 1 84 ? 10.198 5.949 -5.331 1.00 98.12 84 LEU A CA 1
ATOM 663 C C . LEU A 1 84 ? 9.747 5.946 -6.803 1.00 98.12 84 LEU A C 1
ATOM 665 O O . LEU A 1 84 ? 10.581 6.092 -7.694 1.00 98.12 84 LEU A O 1
ATOM 669 N N . LEU A 1 85 ? 8.436 5.851 -7.065 1.00 98.19 85 LEU A N 1
ATOM 670 C CA . LEU A 1 85 ? 7.902 5.898 -8.435 1.00 98.19 85 LEU A CA 1
ATOM 671 C C . LEU A 1 85 ? 8.244 7.212 -9.147 1.00 98.19 85 LEU A C 1
ATOM 673 O O . LEU A 1 85 ? 8.567 7.208 -10.336 1.00 98.19 85 LEU A O 1
ATOM 677 N N . ASN A 1 86 ? 8.187 8.339 -8.435 1.00 97.81 86 ASN A N 1
ATOM 678 C CA . ASN A 1 86 ? 8.547 9.639 -8.992 1.00 97.81 86 ASN A CA 1
ATOM 679 C C . ASN A 1 86 ? 10.044 9.730 -9.316 1.00 97.81 86 ASN A C 1
ATOM 681 O O . ASN A 1 86 ? 10.384 10.264 -10.367 1.00 97.81 86 ASN A O 1
ATOM 685 N N . GLU A 1 87 ? 10.931 9.201 -8.467 1.00 97.44 87 GLU A N 1
ATOM 686 C CA . GLU A 1 87 ? 12.369 9.150 -8.764 1.00 97.44 87 GLU A CA 1
ATOM 687 C C . GLU A 1 87 ? 12.665 8.265 -9.977 1.00 97.44 87 GLU A C 1
ATOM 689 O O . GLU A 1 87 ? 13.409 8.683 -10.860 1.00 97.44 87 GLU A O 1
ATOM 694 N N . TYR A 1 88 ? 12.024 7.097 -10.076 1.00 97.19 88 TYR A N 1
ATOM 695 C CA . TYR A 1 88 ? 12.153 6.234 -11.251 1.00 97.19 88 TYR A CA 1
ATOM 696 C C . TYR A 1 88 ? 11.691 6.936 -12.534 1.00 97.19 88 TYR A C 1
ATOM 698 O O . TYR A 1 88 ? 12.410 6.943 -13.528 1.00 97.19 88 TYR A O 1
ATOM 706 N N . THR A 1 89 ? 10.533 7.603 -12.502 1.00 96.19 89 THR A N 1
ATOM 707 C CA . THR A 1 89 ? 9.969 8.280 -13.686 1.00 96.19 89 THR A CA 1
ATOM 708 C C . THR A 1 89 ? 10.929 9.328 -14.270 1.00 96.19 89 THR A C 1
ATOM 710 O O . THR A 1 89 ? 10.973 9.506 -15.483 1.00 96.19 89 THR A O 1
ATOM 713 N N . LYS A 1 90 ? 11.748 9.993 -13.438 1.00 95.69 90 LYS A N 1
ATOM 714 C CA . LYS A 1 90 ? 12.745 10.979 -13.905 1.00 95.69 90 LYS A CA 1
ATOM 715 C C . LYS A 1 90 ? 13.863 10.362 -14.747 1.00 95.69 90 LYS A C 1
ATOM 717 O O . LYS A 1 90 ? 14.492 11.077 -15.519 1.00 95.69 90 LYS A O 1
ATOM 722 N N . VAL A 1 91 ? 14.144 9.076 -14.554 1.00 94.62 91 VAL A N 1
ATOM 723 C CA . VAL A 1 91 ? 15.275 8.370 -15.173 1.00 94.62 91 VAL A CA 1
ATOM 724 C C . VAL A 1 91 ? 14.839 7.186 -16.037 1.00 94.62 91 VAL A C 1
ATOM 726 O O . VAL A 1 91 ? 15.69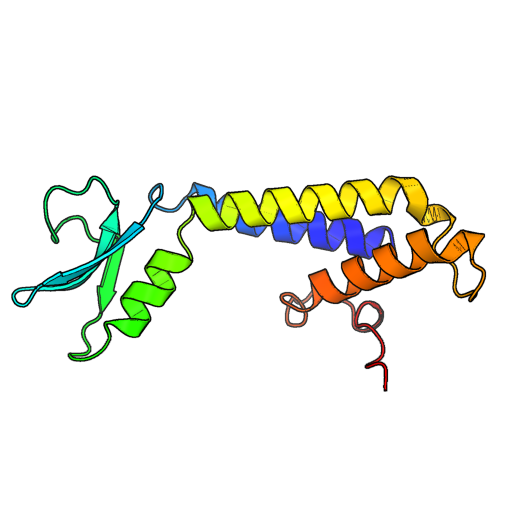2 6.482 -16.565 1.00 94.62 91 VAL A O 1
ATOM 729 N N . ALA A 1 92 ? 13.532 6.976 -16.212 1.00 92.38 92 ALA A N 1
ATOM 730 C CA . ALA A 1 92 ? 12.959 5.802 -16.869 1.00 92.38 92 ALA A CA 1
ATOM 731 C C . ALA A 1 92 ? 13.445 5.599 -18.315 1.00 92.38 92 ALA A C 1
ATOM 733 O O . ALA A 1 92 ? 13.544 4.467 -18.771 1.00 92.38 92 ALA A O 1
ATOM 734 N N . THR A 1 93 ? 13.815 6.669 -19.029 1.00 92.06 93 THR A N 1
ATOM 735 C CA . THR A 1 93 ? 14.393 6.580 -20.386 1.00 92.06 93 THR A CA 1
ATOM 736 C C . THR A 1 93 ? 15.750 5.881 -20.428 1.00 92.06 93 THR A C 1
ATOM 738 O O . THR A 1 93 ? 16.167 5.436 -21.491 1.00 92.06 93 THR A O 1
ATOM 741 N N . ASN A 1 94 ? 16.436 5.812 -19.287 1.00 89.88 94 ASN A N 1
ATOM 742 C CA . ASN A 1 94 ? 17.761 5.221 -19.136 1.00 89.88 94 ASN A CA 1
ATOM 743 C C . ASN A 1 94 ? 17.694 3.826 -18.487 1.00 89.88 94 ASN A C 1
ATOM 745 O O . ASN A 1 94 ? 18.742 3.248 -18.215 1.00 89.88 94 ASN A O 1
ATOM 749 N N . ASP A 1 95 ? 16.489 3.313 -18.198 1.00 89.62 95 ASP A N 1
ATOM 750 C CA . ASP A 1 95 ? 16.264 1.936 -17.744 1.00 89.62 95 ASP A CA 1
ATOM 751 C C . ASP A 1 95 ? 16.319 1.013 -18.964 1.00 89.62 95 ASP A C 1
ATOM 753 O O . ASP A 1 95 ? 15.327 0.794 -19.667 1.00 89.62 95 ASP A O 1
ATOM 757 N N . VAL A 1 96 ? 17.527 0.546 -19.260 1.00 86.25 96 VAL A N 1
ATOM 758 C CA . VAL A 1 96 ? 17.846 -0.287 -20.418 1.00 86.25 96 VAL A CA 1
ATOM 759 C C . VAL A 1 96 ? 18.522 -1.566 -19.955 1.00 86.25 96 VAL A C 1
ATOM 761 O O . VAL A 1 96 ? 19.188 -1.607 -18.923 1.00 86.25 96 VAL A O 1
ATOM 764 N N . ASN A 1 97 ? 18.393 -2.634 -20.738 1.00 80.62 97 ASN A N 1
ATOM 765 C CA . ASN A 1 97 ? 18.982 -3.929 -20.401 1.00 80.62 97 ASN A CA 1
ATOM 766 C C . ASN A 1 97 ? 20.490 -3.984 -20.723 1.00 80.62 97 ASN A C 1
ATOM 768 O O . ASN A 1 97 ? 20.951 -4.838 -21.478 1.00 80.62 97 ASN A O 1
ATOM 772 N N . GLU A 1 98 ? 21.247 -3.029 -20.184 1.00 83.62 98 GLU A N 1
ATOM 773 C CA . GLU A 1 98 ? 22.690 -2.880 -20.360 1.00 83.62 98 GLU A CA 1
ATOM 774 C C . GLU A 1 98 ? 23.359 -2.659 -19.003 1.00 83.62 98 GLU A C 1
ATOM 776 O O . GLU A 1 98 ? 22.916 -1.847 -18.190 1.00 83.62 98 GLU A O 1
ATOM 781 N N . VAL A 1 99 ? 24.462 -3.366 -18.755 1.00 76.38 99 VAL A N 1
ATOM 782 C CA . VAL A 1 99 ? 25.205 -3.304 -17.484 1.00 76.38 99 VAL A CA 1
ATOM 783 C C . VAL A 1 99 ? 26.291 -2.225 -17.558 1.00 76.38 99 VAL A C 1
ATOM 785 O O . VAL A 1 99 ? 27.465 -2.463 -17.281 1.00 76.38 99 VAL A O 1
ATOM 788 N N . GLU A 1 100 ? 25.903 -1.020 -17.968 1.00 83.56 100 GLU A N 1
ATOM 789 C CA . GLU A 1 100 ? 26.788 0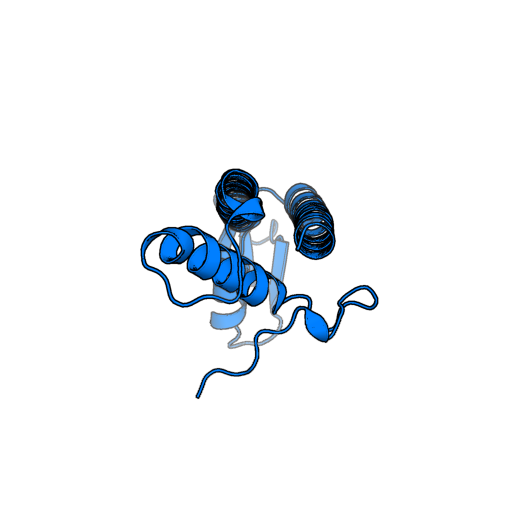.144 -17.976 1.00 83.56 100 GLU A CA 1
ATOM 790 C C . GLU A 1 100 ? 26.575 0.998 -16.725 1.00 83.56 100 GLU A C 1
ATOM 792 O O . GLU A 1 100 ? 25.448 1.222 -16.280 1.00 83.56 100 GLU A O 1
ATOM 797 N N . TYR A 1 101 ? 27.665 1.537 -16.168 1.00 79.31 101 TYR A N 1
ATOM 798 C CA . TYR A 1 101 ? 27.605 2.380 -14.967 1.00 79.31 101 TYR A CA 1
ATOM 799 C C . TYR A 1 101 ? 26.657 3.581 -15.139 1.00 79.31 101 TYR A C 1
ATOM 801 O O . TYR A 1 101 ? 25.966 3.959 -14.194 1.00 79.31 101 TYR A O 1
ATOM 809 N N . ALA A 1 102 ? 26.573 4.142 -16.351 1.00 82.44 102 ALA A N 1
ATOM 810 C CA . ALA A 1 102 ? 25.678 5.252 -16.675 1.00 82.44 102 ALA A CA 1
ATOM 811 C C . ALA A 1 102 ? 24.182 4.900 -16.527 1.00 82.44 102 ALA A C 1
ATOM 813 O O . ALA A 1 102 ? 23.388 5.772 -16.172 1.00 82.44 102 ALA A O 1
ATOM 814 N N . HIS A 1 103 ? 23.804 3.635 -16.740 1.00 89.25 103 HIS A N 1
ATOM 815 C CA . HIS A 1 103 ? 22.423 3.141 -16.644 1.00 89.25 103 HIS A CA 1
ATOM 816 C C . HIS A 1 103 ? 22.109 2.502 -15.283 1.00 89.25 103 HIS A C 1
ATOM 818 O O . HIS A 1 103 ? 20.944 2.349 -14.920 1.00 89.25 103 HIS A O 1
ATOM 824 N N . GLY A 1 104 ? 23.134 2.189 -14.481 1.00 89.94 104 GLY A N 1
ATOM 825 C CA . GLY A 1 104 ? 22.991 1.430 -13.234 1.00 89.94 104 GLY A CA 1
ATOM 826 C C . GLY A 1 104 ? 21.960 1.995 -12.251 1.00 89.94 104 GLY A C 1
ATOM 827 O O . GLY A 1 104 ? 21.201 1.232 -11.658 1.00 89.94 104 GLY A O 1
ATOM 828 N N . TRP A 1 105 ? 21.874 3.322 -12.112 1.00 91.44 105 TRP A N 1
ATOM 829 C CA . TRP A 1 105 ? 20.867 3.962 -11.255 1.00 91.44 105 TRP A CA 1
ATOM 830 C C . TRP A 1 105 ? 19.431 3.743 -11.756 1.00 91.44 105 TRP A C 1
ATOM 832 O O . TRP A 1 105 ? 18.548 3.397 -10.970 1.00 91.44 105 TRP A O 1
ATOM 842 N N . ALA A 1 106 ? 19.197 3.917 -13.059 1.00 93.75 106 ALA A N 1
ATOM 843 C CA . ALA A 1 106 ? 17.880 3.738 -13.662 1.00 93.75 106 ALA A CA 1
ATOM 844 C C . ALA A 1 106 ? 17.446 2.266 -13.630 1.00 93.75 106 ALA A C 1
ATOM 846 O O . ALA A 1 106 ? 16.322 1.981 -13.224 1.00 93.75 106 ALA A O 1
ATOM 847 N N . ASN A 1 107 ? 18.363 1.344 -13.935 1.00 93.19 107 ASN A N 1
ATOM 848 C CA . ASN A 1 107 ? 18.114 -0.098 -13.893 1.00 93.19 107 ASN A CA 1
ATOM 849 C C . ASN A 1 107 ? 17.790 -0.578 -12.470 1.00 93.19 107 ASN A C 1
ATOM 851 O O . ASN A 1 107 ? 16.848 -1.344 -12.271 1.00 93.19 107 ASN A O 1
ATOM 855 N N . ALA A 1 108 ? 18.527 -0.097 -11.459 1.00 93.38 108 ALA A N 1
ATOM 856 C CA . ALA A 1 108 ? 18.270 -0.438 -10.060 1.00 93.38 108 ALA A CA 1
ATOM 857 C C . ALA A 1 108 ? 16.908 0.084 -9.574 1.00 93.38 108 ALA A C 1
ATOM 859 O O . ALA A 1 108 ? 16.189 -0.621 -8.864 1.00 93.38 108 ALA A O 1
ATOM 860 N N . LEU A 1 109 ? 16.520 1.301 -9.972 1.00 95.94 109 LEU A N 1
ATOM 861 C CA . LEU A 1 109 ? 15.183 1.819 -9.682 1.00 95.94 109 LEU A CA 1
ATOM 862 C C . LEU A 1 109 ? 14.097 1.051 -10.444 1.00 95.94 109 LEU A C 1
ATOM 864 O O . LEU A 1 109 ? 13.058 0.759 -9.857 1.00 95.94 109 LEU A O 1
ATOM 868 N N . GLY A 1 110 ? 14.334 0.679 -11.704 1.00 95.44 110 GLY A N 1
ATOM 869 C CA . GLY A 1 110 ? 13.426 -0.161 -12.487 1.00 95.44 110 GLY A CA 1
ATOM 870 C C . GLY A 1 110 ? 13.176 -1.508 -11.814 1.00 95.44 110 GLY A C 1
ATOM 871 O O . GLY A 1 110 ? 12.030 -1.940 -11.687 1.00 95.44 110 GLY A O 1
ATOM 872 N N . GLU A 1 111 ? 14.228 -2.121 -11.276 1.00 95.25 111 GLU A N 1
ATOM 873 C CA . GLU A 1 111 ? 14.126 -3.350 -10.493 1.00 95.25 111 GLU A CA 1
ATOM 874 C C . GLU A 1 111 ? 13.343 -3.151 -9.190 1.00 95.25 111 GLU A C 1
ATOM 876 O O . GLU A 1 111 ? 12.427 -3.916 -8.885 1.00 95.25 111 GLU A O 1
ATOM 881 N N . ALA A 1 112 ? 13.613 -2.068 -8.456 1.00 96.62 112 ALA A N 1
ATOM 882 C CA . ALA A 1 112 ? 12.844 -1.726 -7.262 1.00 96.62 112 ALA A CA 1
ATOM 883 C C . ALA A 1 112 ? 11.346 -1.530 -7.570 1.00 96.62 112 ALA A C 1
ATOM 885 O O . ALA A 1 112 ? 10.496 -1.945 -6.780 1.00 96.62 112 ALA A O 1
ATOM 886 N N . VAL A 1 113 ? 11.005 -0.948 -8.726 1.00 97.69 113 VAL A N 1
ATOM 887 C CA . VAL A 1 113 ? 9.618 -0.794 -9.196 1.00 97.69 113 VAL A CA 1
ATOM 888 C C . VAL A 1 113 ? 8.970 -2.152 -9.494 1.00 97.69 113 VAL A C 1
ATOM 890 O O . VAL A 1 113 ? 7.828 -2.370 -9.089 1.00 97.69 113 VAL A O 1
ATOM 893 N N . ARG A 1 114 ? 9.682 -3.094 -10.130 1.00 96.81 114 ARG A N 1
ATOM 894 C CA . ARG A 1 114 ? 9.183 -4.469 -10.348 1.00 96.81 114 ARG A CA 1
ATOM 895 C C . ARG A 1 114 ? 8.942 -5.204 -9.030 1.00 96.81 114 ARG A C 1
ATOM 897 O O . ARG A 1 114 ? 7.876 -5.791 -8.838 1.00 96.81 114 ARG A O 1
ATOM 904 N N . LEU A 1 115 ? 9.881 -5.112 -8.087 1.00 97.38 115 LEU A N 1
ATOM 905 C CA . LEU A 1 115 ? 9.754 -5.704 -6.749 1.00 97.38 115 LEU A CA 1
ATOM 906 C C . LEU A 1 115 ? 8.579 -5.110 -5.962 1.00 97.38 115 LEU A C 1
ATOM 908 O O . LEU A 1 115 ? 7.851 -5.835 -5.283 1.00 97.38 115 LEU A O 1
ATOM 912 N N . LEU A 1 116 ? 8.343 -3.804 -6.097 1.00 97.69 116 LEU A N 1
ATOM 913 C CA . LEU A 1 116 ? 7.228 -3.122 -5.445 1.00 97.69 116 LEU A CA 1
ATOM 914 C C . LEU A 1 116 ? 5.855 -3.627 -5.918 1.00 97.69 116 LEU A C 1
ATOM 916 O O . LEU A 1 116 ? 4.869 -3.479 -5.196 1.00 97.69 116 LEU A O 1
ATOM 920 N N . ALA A 1 117 ? 5.782 -4.238 -7.101 1.00 97.75 117 ALA A N 1
ATOM 921 C CA . ALA A 1 117 ? 4.549 -4.783 -7.658 1.00 97.75 117 ALA A CA 1
ATOM 922 C C . ALA A 1 117 ? 4.220 -6.205 -7.188 1.00 97.75 117 ALA A C 1
ATOM 924 O O . ALA A 1 117 ? 3.090 -6.652 -7.384 1.00 97.75 117 ALA A O 1
ATOM 925 N N . LEU A 1 118 ? 5.157 -6.901 -6.534 1.00 97.31 118 LEU A N 1
ATOM 926 C CA . LEU A 1 118 ? 4.961 -8.273 -6.057 1.00 97.31 118 LEU A CA 1
ATOM 927 C C . LEU A 1 118 ? 3.758 -8.462 -5.115 1.00 97.31 118 LEU A C 1
ATOM 929 O O . LEU A 1 118 ? 3.063 -9.465 -5.282 1.00 97.31 118 LEU A O 1
ATOM 933 N N . PRO A 1 119 ? 3.431 -7.538 -4.185 1.00 97.25 119 PRO A N 1
ATOM 934 C CA . PRO A 1 119 ? 2.232 -7.665 -3.351 1.00 97.25 119 PRO A CA 1
ATOM 935 C C . PRO A 1 119 ? 0.919 -7.704 -4.146 1.00 97.25 119 PRO A C 1
ATOM 937 O O . PRO A 1 119 ? -0.100 -8.136 -3.620 1.00 97.25 119 PRO A O 1
ATOM 940 N N . TYR A 1 120 ? 0.935 -7.267 -5.408 1.00 97.75 120 TYR A N 1
ATOM 941 C CA . TYR A 1 120 ? -0.230 -7.234 -6.288 1.00 97.75 120 TYR A CA 1
ATOM 942 C C . TYR A 1 120 ? -0.188 -8.325 -7.369 1.00 97.75 120 TYR A C 1
ATOM 944 O O . TYR A 1 120 ? -0.932 -8.230 -8.343 1.00 97.75 120 TYR A O 1
ATOM 952 N N . ALA A 1 121 ? 0.664 -9.349 -7.229 1.00 96.94 121 ALA A N 1
ATOM 953 C CA . ALA A 1 121 ? 0.848 -10.390 -8.245 1.00 96.94 121 ALA A CA 1
ATOM 954 C C . ALA A 1 121 ? -0.429 -11.200 -8.553 1.00 96.94 121 ALA A C 1
ATOM 956 O O . ALA A 1 121 ? -0.596 -11.668 -9.679 1.00 96.94 121 ALA A O 1
ATOM 957 N N . ASP A 1 122 ? -1.339 -11.320 -7.582 1.00 96.69 122 ASP A N 1
ATOM 958 C CA . ASP A 1 122 ? -2.632 -12.003 -7.739 1.00 96.69 122 ASP A CA 1
ATOM 959 C C . ASP A 1 122 ? -3.734 -11.090 -8.313 1.00 96.69 122 ASP A C 1
ATOM 961 O O . ASP A 1 122 ? -4.869 -11.521 -8.527 1.00 96.69 122 ASP A O 1
ATOM 965 N N . HIS A 1 123 ? -3.434 -9.813 -8.571 1.00 97.38 123 HIS A N 1
ATOM 966 C CA . HIS A 1 123 ? -4.407 -8.875 -9.120 1.00 97.38 123 HIS A CA 1
ATOM 967 C C . HIS A 1 123 ? -4.699 -9.199 -10.604 1.00 97.38 123 HIS A C 1
ATOM 969 O O . HIS A 1 123 ? -3.756 -9.344 -11.379 1.00 97.38 123 HIS A O 1
ATOM 975 N N . PRO A 1 124 ? -5.964 -9.210 -11.077 1.00 97.19 124 PRO A N 1
ATOM 976 C CA . PRO A 1 124 ? -6.307 -9.594 -12.458 1.00 97.19 124 PRO A CA 1
ATOM 977 C C . PRO A 1 124 ? -5.589 -8.801 -13.562 1.00 97.19 124 PRO A C 1
ATOM 979 O O . PRO A 1 124 ? -5.280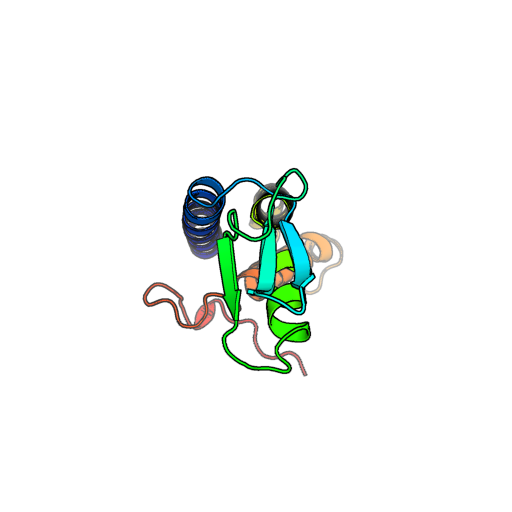 -9.336 -14.620 1.00 97.19 124 PRO A O 1
ATOM 982 N N . ASN A 1 125 ? -5.313 -7.519 -13.304 1.00 97.00 125 ASN A N 1
ATOM 983 C CA . ASN A 1 125 ? -4.591 -6.636 -14.232 1.00 97.00 125 ASN A CA 1
ATOM 984 C C . ASN A 1 125 ? -3.059 -6.686 -14.077 1.00 97.00 125 ASN A C 1
ATOM 986 O O . ASN A 1 125 ? -2.365 -5.932 -14.757 1.00 97.00 125 ASN A O 1
ATOM 990 N N . TYR A 1 126 ? -2.527 -7.502 -13.163 1.00 97.19 126 TYR A N 1
ATOM 991 C CA . TYR A 1 126 ? -1.089 -7.717 -13.043 1.00 97.19 126 TYR A CA 1
ATOM 992 C C . TYR A 1 126 ? -0.591 -8.550 -14.224 1.00 97.19 126 TYR A C 1
ATOM 994 O O . TYR A 1 126 ? -1.163 -9.591 -14.553 1.00 97.19 126 TYR A O 1
ATOM 1002 N N . ARG A 1 127 ? 0.496 -8.118 -14.865 1.00 96.94 127 ARG A N 1
ATOM 1003 C CA . ARG A 1 127 ? 1.107 -8.863 -15.969 1.00 96.94 127 ARG A CA 1
ATOM 1004 C C . ARG A 1 127 ? 2.327 -9.625 -15.479 1.00 96.94 127 ARG A C 1
ATOM 1006 O O . ARG A 1 127 ? 3.207 -9.058 -14.840 1.00 96.94 127 ARG A O 1
ATOM 1013 N N . LYS A 1 128 ? 2.415 -10.910 -15.838 1.00 93.88 128 LYS A N 1
ATOM 1014 C CA . LYS A 1 128 ? 3.534 -11.791 -15.453 1.00 93.88 128 LYS A CA 1
ATOM 1015 C C . LYS A 1 128 ? 4.900 -11.261 -15.902 1.00 93.88 128 LYS A C 1
ATOM 1017 O O . LYS A 1 128 ? 5.875 -11.504 -15.210 1.00 93.88 128 LYS A O 1
ATOM 1022 N N . GLU A 1 129 ? 4.947 -10.517 -17.007 1.00 93.31 129 GLU A N 1
ATOM 1023 C CA . GLU A 1 129 ? 6.152 -9.849 -17.529 1.00 93.31 129 GLU A CA 1
ATOM 1024 C C . GLU A 1 129 ? 6.725 -8.770 -16.592 1.00 93.31 129 GLU A C 1
ATOM 1026 O O . GLU A 1 129 ? 7.875 -8.375 -16.742 1.00 93.31 129 GLU A O 1
ATOM 1031 N N . TRP A 1 130 ? 5.940 -8.275 -15.628 1.00 95.19 130 TRP A N 1
ATOM 1032 C CA . TRP A 1 130 ? 6.412 -7.324 -14.618 1.00 95.19 130 TRP A CA 1
ATOM 1033 C C . TRP A 1 130 ? 7.087 -8.001 -13.433 1.00 95.19 130 TRP A C 1
ATOM 1035 O O . TRP A 1 130 ? 7.702 -7.320 -12.612 1.00 95.19 130 TRP A O 1
ATOM 1045 N N . ARG A 1 131 ? 6.941 -9.323 -13.304 1.00 93.44 131 ARG A N 1
ATOM 1046 C CA . ARG A 1 131 ? 7.615 -10.075 -12.257 1.00 93.44 131 ARG A CA 1
ATOM 1047 C C . ARG A 1 131 ? 9.107 -10.067 -12.583 1.00 93.44 131 ARG A C 1
ATOM 1049 O O . ARG A 1 131 ? 9.453 -10.479 -13.687 1.00 93.44 131 ARG A O 1
ATOM 1056 N N . PRO A 1 132 ? 9.974 -9.617 -11.662 1.00 89.81 132 PRO A N 1
ATOM 1057 C CA . PRO A 1 132 ? 11.397 -9.748 -11.887 1.00 89.81 132 PRO A CA 1
ATOM 1058 C C . PRO A 1 132 ? 11.730 -11.227 -12.053 1.00 89.81 132 PRO A C 1
ATOM 1060 O O . PRO A 1 132 ? 11.204 -12.076 -11.317 1.00 89.81 132 PRO A O 1
ATOM 1063 N N . ASP A 1 133 ? 12.566 -11.534 -13.043 1.00 81.25 133 ASP A N 1
ATOM 1064 C CA . ASP A 1 133 ? 13.163 -12.856 -13.150 1.00 81.25 133 ASP A CA 1
ATOM 1065 C C . ASP A 1 133 ? 13.834 -13.121 -11.808 1.00 81.25 133 ASP A C 1
ATOM 1067 O O . ASP A 1 133 ? 14.560 -12.261 -11.310 1.00 81.25 133 ASP A O 1
ATOM 1071 N N . GLY A 1 134 ? 13.502 -14.244 -11.165 1.00 61.16 134 GLY A N 1
ATOM 1072 C CA . GLY A 1 134 ? 14.065 -14.607 -9.870 1.00 61.16 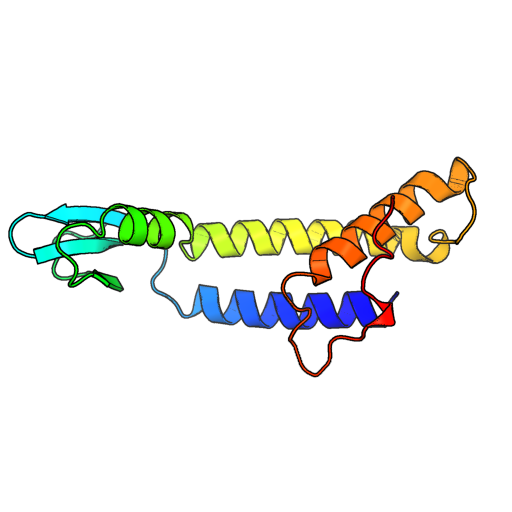134 GLY A CA 1
ATOM 1073 C C . GLY A 1 134 ? 15.574 -14.721 -10.014 1.00 61.16 134 GLY A C 1
ATOM 1074 O O . GLY A 1 134 ? 16.073 -15.781 -10.381 1.00 61.16 134 GLY A O 1
ATOM 1075 N N . GLY A 1 135 ? 16.265 -13.601 -9.815 1.00 46.75 135 GLY A N 1
ATOM 1076 C CA . GLY A 1 135 ? 17.704 -13.497 -9.896 1.00 46.75 135 GLY A CA 1
ATOM 1077 C C . GLY A 1 135 ? 18.298 -14.510 -8.935 1.00 46.75 135 GLY A C 1
ATOM 1078 O O . GLY A 1 135 ? 17.891 -14.579 -7.776 1.00 46.75 135 GLY A O 1
ATOM 1079 N N . GLN A 1 136 ? 19.173 -15.324 -9.510 1.00 34.78 136 GLN A N 1
ATOM 1080 C CA . GLN A 1 136 ? 19.929 -16.425 -8.929 1.00 34.78 136 GLN A CA 1
ATOM 1081 C C . GLN A 1 136 ? 20.530 -16.116 -7.553 1.00 34.78 136 GLN A C 1
ATOM 1083 O O . GLN A 1 136 ? 21.037 -14.986 -7.372 1.00 34.78 136 GLN A O 1
#

Mean predicted aligned error: 5.4 Å